Protein AF-A0A7S2H7A0-F1 (afdb_monomer)

Radius of gyration: 14.74 Å; Cα contacts (8 Å, |Δi|>4): 158; chains: 1; bounding box: 37×29×37 Å

Secondary structure (DSSP, 8-state):
--TTS-TT----TTTT--TT---------SPP-S-TTT---EEEEETTS-EEE-SB-TTSSBHHHHS---TTSEEEETTEEEESS--HHHHHHTT--S-TTSPPPP-EEE-

Organism: NCBI:txid3111310

Sequence (111 aa):
ENYCSAQGSTTPALMETTFDTEYTQDFTLEPSNTYISDIVNSVGYAVNGVNIYNPFTGIDTIAAEDETLDTCVGHPADGQYHYHGYAPCLAAALGDTEDASSHSSILGWAY

Solvent-accessible surface area (backbone atoms only — not comparable to full-atom values): 7008 Å² total; per-residue (Å²): 120,62,80,80,76,23,87,88,56,82,76,63,92,65,80,85,48,63,93,85,62,92,80,89,82,90,82,76,90,70,81,80,89,65,55,70,40,76,53,54,36,72,41,27,35,31,75,65,69,42,36,24,31,47,55,47,30,78,80,66,44,48,34,92,78,78,48,55,54,30,85,37,39,22,38,58,39,87,92,43,59,34,21,50,53,81,34,57,52,56,38,52,73,71,64,41,62,96,51,85,91,56,80,79,64,84,60,57,52,73,115

InterPro domains:
  IPR025924 YHYH domain [PF14240] (39-111)

Mean predicted aligned error: 9.74 Å

pLDDT: mean 72.65, std 16.12, range [40.41, 90.44]

Foldseek 3Di:
DPFDFAVPDPDDPQPPQPVPDDDDDDDDPPDDPDDVLVQQDFQWAWPSRATAGEQAHNVGHGCVVPGDAHQQCWDDDPNGIHHNDHGVVQQVVVVQDPPPVDDGDRGTDGD

Structure (mmCIF, N/CA/C/O backbone):
data_AF-A0A7S2H7A0-F1
#
_entry.id   AF-A0A7S2H7A0-F1
#
loop_
_atom_site.group_PDB
_atom_site.id
_atom_site.type_symbol
_atom_site.label_atom_id
_atom_site.label_alt_id
_atom_site.label_comp_id
_atom_site.label_asym_id
_atom_site.label_entity_id
_atom_site.label_seq_id
_atom_site.pdbx_PDB_ins_code
_atom_site.Cartn_x
_atom_site.Cartn_y
_atom_site.Cartn_z
_atom_site.occupancy
_atom_site.B_iso_or_equiv
_atom_site.auth_seq_id
_atom_site.auth_comp_id
_atom_site.auth_asym_id
_atom_site.auth_atom_id
_atom_site.pdbx_PDB_model_num
ATOM 1 N N . GLU A 1 1 ? -6.133 -3.380 15.756 1.00 50.91 1 GLU A N 1
ATOM 2 C CA . GLU A 1 1 ? -4.747 -3.016 15.383 1.00 50.91 1 GLU A CA 1
ATOM 3 C C . GLU A 1 1 ? -3.784 -3.227 16.556 1.00 50.91 1 GLU A C 1
ATOM 5 O O . GLU A 1 1 ? -3.955 -2.661 17.629 1.00 50.91 1 GLU A O 1
ATOM 10 N N . ASN A 1 2 ? -2.839 -4.161 16.421 1.00 42.62 2 ASN A N 1
ATOM 11 C CA . ASN A 1 2 ? -1.837 -4.474 17.446 1.00 42.62 2 ASN A CA 1
ATOM 12 C C . ASN A 1 2 ? -0.485 -3.911 16.977 1.00 42.62 2 ASN A C 1
ATOM 14 O O . ASN A 1 2 ? 0.220 -4.538 16.192 1.00 42.62 2 ASN A O 1
ATOM 18 N N . TYR A 1 3 ? -0.174 -2.702 17.441 1.00 48.50 3 TYR A N 1
ATOM 19 C CA . TYR A 1 3 ? 0.729 -1.710 16.834 1.00 48.50 3 TYR A CA 1
ATOM 20 C C . TYR A 1 3 ? 2.252 -1.988 16.912 1.00 48.50 3 TYR A C 1
ATOM 22 O O . TYR A 1 3 ? 3.054 -1.089 16.675 1.00 48.50 3 TYR A O 1
ATOM 30 N N . CYS A 1 4 ? 2.690 -3.200 17.274 1.00 45.75 4 CYS A N 1
ATOM 31 C CA . CYS A 1 4 ? 4.088 -3.472 17.667 1.00 45.75 4 CYS A CA 1
ATOM 32 C C . CYS A 1 4 ? 4.898 -4.357 16.698 1.00 45.75 4 CYS A C 1
ATOM 34 O O . CYS A 1 4 ? 5.960 -4.854 17.071 1.00 45.75 4 CYS A O 1
ATOM 36 N N . SER A 1 5 ? 4.425 -4.613 15.482 1.00 50.34 5 SER A N 1
ATOM 37 C CA . SER A 1 5 ? 4.948 -5.701 14.639 1.00 50.34 5 SER A CA 1
ATOM 38 C C . SER A 1 5 ? 5.979 -5.304 13.570 1.00 50.34 5 SER A C 1
ATOM 40 O O . SER A 1 5 ? 6.585 -6.206 12.997 1.00 50.34 5 SER A O 1
ATOM 42 N N . ALA A 1 6 ? 6.229 -4.012 13.313 1.00 50.72 6 ALA A N 1
ATOM 43 C CA . ALA A 1 6 ? 7.020 -3.583 12.145 1.00 50.72 6 ALA A CA 1
ATOM 44 C C . ALA A 1 6 ? 8.361 -2.874 12.444 1.00 50.72 6 ALA A C 1
ATOM 46 O O . ALA A 1 6 ? 9.157 -2.663 11.526 1.00 50.72 6 ALA A O 1
ATOM 47 N N . GLN A 1 7 ? 8.674 -2.513 13.700 1.00 40.41 7 GLN A N 1
ATOM 48 C CA . GLN A 1 7 ? 9.912 -1.770 13.989 1.00 40.41 7 GLN A CA 1
ATOM 49 C C . GLN A 1 7 ? 11.156 -2.648 13.763 1.00 40.41 7 GLN A C 1
ATOM 51 O O . GLN A 1 7 ? 11.495 -3.504 14.578 1.00 40.41 7 GLN A O 1
ATOM 56 N N . GLY A 1 8 ? 11.864 -2.406 12.657 1.00 42.84 8 GLY A N 1
ATOM 57 C CA . GLY A 1 8 ? 13.135 -3.062 12.337 1.00 42.84 8 GLY A CA 1
ATOM 58 C C . GLY A 1 8 ? 13.019 -4.426 11.650 1.00 42.84 8 GLY A C 1
ATOM 59 O O . GLY A 1 8 ? 14.045 -5.078 11.452 1.00 42.84 8 GLY A O 1
ATOM 60 N N . SER A 1 9 ? 11.818 -4.865 11.258 1.00 47.50 9 SER A N 1
ATOM 61 C CA . SER A 1 9 ? 11.677 -6.058 10.420 1.00 47.50 9 SER A CA 1
ATOM 62 C C . SER A 1 9 ? 11.926 -5.711 8.955 1.00 47.50 9 SER A C 1
ATOM 64 O O . SER A 1 9 ? 11.297 -4.807 8.414 1.00 47.50 9 SER A O 1
ATOM 66 N N . THR A 1 10 ? 12.814 -6.450 8.291 1.00 46.97 10 THR A N 1
ATOM 67 C CA . THR A 1 10 ? 12.851 -6.478 6.826 1.00 46.97 10 THR A CA 1
ATOM 68 C C . THR A 1 10 ? 11.628 -7.262 6.370 1.00 46.97 10 THR A C 1
ATOM 70 O O . THR A 1 10 ? 11.593 -8.486 6.513 1.00 46.97 10 THR A O 1
ATOM 73 N N . THR A 1 11 ? 10.604 -6.571 5.882 1.00 48.66 11 THR A N 1
ATOM 74 C CA . THR A 1 11 ? 9.461 -7.209 5.230 1.00 48.66 11 THR A CA 1
ATOM 75 C C . THR A 1 11 ? 9.996 -8.062 4.083 1.00 48.66 11 THR A C 1
ATOM 77 O O . THR A 1 11 ? 10.774 -7.564 3.260 1.00 48.66 11 THR A O 1
ATOM 80 N N . PRO A 1 12 ? 9.669 -9.364 4.027 1.00 45.28 12 PRO A N 1
ATOM 81 C CA . PRO A 1 12 ? 10.120 -10.193 2.928 1.00 45.28 12 PRO A CA 1
ATOM 82 C C . PRO A 1 12 ? 9.569 -9.611 1.635 1.00 45.28 12 PRO A C 1
ATOM 84 O O . PRO A 1 12 ? 8.381 -9.289 1.554 1.00 45.28 12 PRO A O 1
ATOM 87 N N . ALA A 1 13 ? 10.421 -9.505 0.616 1.00 44.31 13 ALA A N 1
ATOM 88 C CA . ALA A 1 13 ? 9.922 -9.361 -0.736 1.00 44.31 13 ALA A CA 1
ATOM 89 C C . ALA A 1 13 ? 8.944 -10.523 -0.945 1.00 44.31 13 ALA A C 1
ATOM 91 O O . ALA A 1 13 ? 9.363 -11.679 -0.906 1.00 44.31 13 ALA A O 1
ATOM 92 N N . LEU A 1 14 ? 7.661 -10.209 -1.133 1.00 47.62 14 LEU A N 1
ATOM 93 C CA . LEU A 1 14 ? 6.617 -11.165 -1.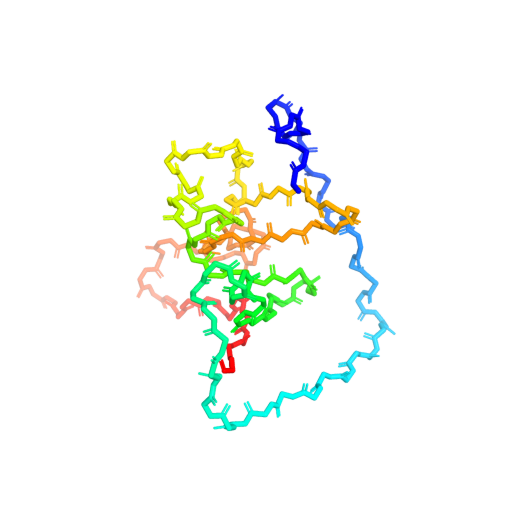506 1.00 47.62 14 LEU A CA 1
ATOM 94 C C . LEU A 1 14 ? 6.002 -12.020 -0.375 1.00 47.62 14 LEU A C 1
ATOM 96 O O . LEU A 1 14 ? 5.622 -13.165 -0.621 1.00 47.62 14 LEU A O 1
ATOM 100 N N . MET A 1 15 ? 5.845 -11.516 0.856 1.00 42.38 15 MET A N 1
ATOM 101 C CA . MET A 1 15 ? 4.893 -12.170 1.771 1.00 42.38 15 MET A CA 1
ATOM 102 C C . MET A 1 15 ? 3.458 -11.995 1.235 1.00 42.38 15 MET A C 1
ATOM 104 O O . MET A 1 15 ? 2.974 -10.872 1.166 1.00 42.38 15 MET A O 1
ATOM 108 N N . GLU A 1 16 ? 2.831 -13.122 0.863 1.00 42.28 16 GLU A N 1
ATOM 109 C CA . GLU A 1 16 ? 1.460 -13.313 0.324 1.00 42.28 16 GLU A CA 1
ATOM 110 C C . GLU A 1 16 ? 1.257 -13.170 -1.202 1.00 42.28 16 GLU A C 1
ATOM 112 O O . GLU A 1 16 ? 0.127 -13.245 -1.677 1.00 42.28 16 GLU A O 1
ATOM 117 N N . THR A 1 17 ? 2.307 -13.049 -2.021 1.00 44.28 17 THR A N 1
ATOM 118 C CA . THR A 1 17 ? 2.119 -12.839 -3.474 1.00 44.28 17 THR A CA 1
ATOM 119 C C . THR A 1 17 ? 2.311 -14.139 -4.258 1.00 44.28 17 THR A C 1
ATOM 121 O O . THR A 1 17 ? 3.393 -14.440 -4.770 1.00 44.28 17 THR A O 1
ATOM 124 N N . THR A 1 18 ? 1.266 -14.948 -4.381 1.00 42.53 18 THR A N 1
ATOM 125 C CA . THR A 1 18 ? 1.237 -15.997 -5.406 1.00 42.53 18 THR A CA 1
ATOM 126 C C . THR A 1 18 ? 0.791 -15.362 -6.720 1.00 42.53 18 THR A C 1
ATOM 128 O O . THR A 1 18 ? -0.403 -15.275 -6.997 1.00 42.53 18 THR A O 1
ATOM 131 N N . PHE A 1 19 ? 1.770 -14.935 -7.531 1.00 47.25 19 PHE A N 1
ATOM 132 C CA . PHE A 1 19 ? 1.624 -14.357 -8.884 1.00 47.25 19 PHE A CA 1
ATOM 133 C C . PHE A 1 19 ? 0.777 -15.197 -9.873 1.00 47.25 19 PHE A C 1
ATOM 135 O O . PHE A 1 19 ? 0.501 -14.735 -10.975 1.00 47.25 19 PHE A O 1
ATOM 142 N N . ASP A 1 20 ? 0.330 -16.389 -9.470 1.00 46.97 20 ASP A N 1
ATOM 143 C CA . ASP A 1 20 ? -0.493 -17.323 -10.246 1.00 46.97 20 ASP A CA 1
ATOM 144 C C . ASP A 1 20 ? -1.930 -17.484 -9.698 1.00 46.97 20 ASP A C 1
ATOM 146 O O . ASP A 1 20 ? -2.637 -18.422 -10.071 1.00 46.97 20 ASP A O 1
ATOM 150 N N . THR A 1 21 ? -2.380 -16.603 -8.797 1.00 51.12 21 THR A N 1
ATOM 151 C CA . THR A 1 21 ? -3.742 -16.653 -8.228 1.00 51.12 21 THR A CA 1
ATOM 152 C C . THR A 1 21 ? -4.563 -15.494 -8.763 1.00 51.12 21 THR A C 1
ATOM 154 O O . THR A 1 21 ? -4.269 -14.334 -8.488 1.00 51.12 21 THR A O 1
ATOM 157 N N . GLU A 1 22 ? -5.603 -15.805 -9.528 1.00 55.56 22 GLU A N 1
ATOM 158 C CA . GLU A 1 22 ? -6.601 -14.817 -9.924 1.00 55.56 22 GLU A CA 1
ATOM 159 C C . GLU A 1 22 ? -7.429 -14.437 -8.687 1.00 55.56 22 GLU A C 1
ATOM 161 O O . GLU A 1 22 ? -7.999 -15.306 -8.024 1.00 55.56 22 GLU A O 1
ATOM 166 N N . TYR A 1 23 ? -7.472 -13.147 -8.353 1.00 51.16 23 TYR A N 1
ATOM 167 C CA . TYR A 1 23 ? -8.298 -12.619 -7.271 1.00 51.16 23 TYR A CA 1
ATOM 168 C C . TYR A 1 23 ? -9.338 -11.675 -7.868 1.00 51.16 23 TYR A C 1
ATOM 170 O O . TYR A 1 23 ? -8.999 -10.707 -8.547 1.00 51.16 23 TYR A O 1
ATOM 178 N N . THR A 1 24 ? -10.614 -11.990 -7.657 1.00 58.31 24 THR A N 1
ATOM 179 C CA . THR A 1 24 ? -11.729 -11.119 -8.038 1.00 58.31 24 THR A CA 1
ATOM 180 C C . THR A 1 24 ? -12.163 -10.337 -6.811 1.00 58.31 24 THR A C 1
ATOM 182 O O . THR A 1 24 ? -12.479 -10.945 -5.791 1.00 58.31 24 THR A O 1
ATOM 185 N N . GLN A 1 25 ? -12.184 -9.009 -6.928 1.00 59.44 25 GLN A N 1
ATOM 186 C CA . GLN A 1 25 ? -12.696 -8.110 -5.900 1.00 59.44 25 GLN A CA 1
ATOM 187 C C . GLN A 1 25 ? -13.920 -7.368 -6.399 1.00 59.44 25 GLN A C 1
ATOM 189 O O . GLN A 1 25 ? -13.879 -6.727 -7.449 1.00 59.44 25 GLN A O 1
ATOM 194 N N . ASP A 1 26 ? -14.981 -7.426 -5.603 1.00 61.00 26 ASP A N 1
ATOM 195 C CA . ASP A 1 26 ? -16.192 -6.652 -5.815 1.00 61.00 26 ASP A CA 1
ATOM 196 C C . ASP A 1 26 ? -16.125 -5.384 -4.963 1.00 61.00 26 ASP A C 1
ATOM 198 O O . ASP A 1 26 ? -16.002 -5.445 -3.739 1.00 61.00 26 ASP A O 1
ATOM 202 N N . PHE A 1 27 ? -16.223 -4.225 -5.608 1.00 61.62 27 PHE A N 1
ATOM 203 C CA . PHE A 1 27 ? -16.386 -2.942 -4.931 1.00 61.62 27 PHE A CA 1
ATOM 204 C C . PHE A 1 27 ? -17.734 -2.325 -5.300 1.00 61.62 27 PHE A C 1
ATOM 206 O O . PHE A 1 27 ? -18.264 -2.534 -6.394 1.00 61.62 27 PHE A O 1
ATOM 213 N N . THR A 1 28 ? -18.302 -1.560 -4.369 1.00 62.47 28 THR A N 1
ATOM 214 C CA . THR A 1 28 ? -19.510 -0.771 -4.614 1.00 62.47 28 THR A CA 1
ATOM 215 C C . THR A 1 28 ? -19.134 0.685 -4.853 1.00 62.47 28 THR A C 1
ATOM 217 O O . THR A 1 28 ? -18.274 1.229 -4.168 1.00 62.47 28 THR A O 1
ATOM 220 N N . LEU A 1 29 ? -19.802 1.321 -5.816 1.00 66.50 29 LEU A N 1
ATOM 221 C CA . LEU A 1 29 ? -19.729 2.771 -6.020 1.00 66.50 29 LEU A CA 1
ATOM 222 C C . LEU A 1 29 ? -20.735 3.526 -5.136 1.00 66.50 29 LEU A C 1
ATOM 224 O O . LEU A 1 29 ? -20.857 4.747 -5.241 1.00 66.50 29 LEU A O 1
ATOM 228 N N . GLU A 1 30 ? -21.505 2.814 -4.306 1.00 72.31 30 GLU A N 1
ATOM 229 C CA . GLU A 1 30 ? -22.393 3.462 -3.351 1.00 72.31 30 GLU A CA 1
ATOM 230 C C . GLU A 1 30 ? -21.570 4.168 -2.266 1.00 72.31 30 GLU A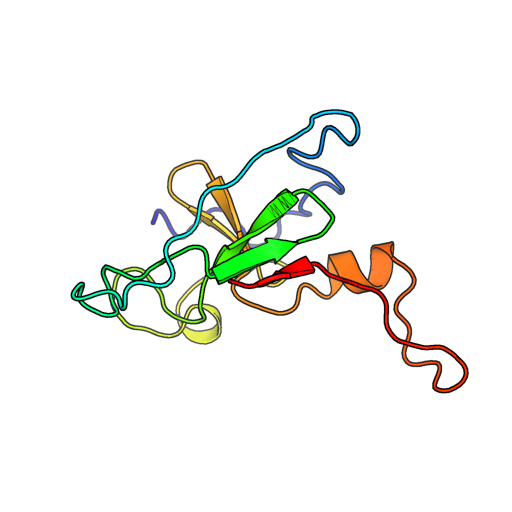 C 1
ATOM 232 O O . GLU A 1 30 ? -20.685 3.552 -1.666 1.00 72.31 30 GLU A O 1
ATOM 237 N N . PRO A 1 31 ? -21.846 5.456 -1.994 1.00 61.28 31 PRO A N 1
ATOM 238 C CA . PRO A 1 31 ? -21.128 6.187 -0.967 1.00 61.28 31 PRO A CA 1
ATOM 239 C C . PRO A 1 31 ? -21.330 5.515 0.390 1.00 61.28 31 PRO A C 1
ATOM 241 O O . PRO A 1 31 ? -22.454 5.226 0.807 1.00 61.28 31 PRO A O 1
ATOM 244 N N . SER A 1 32 ? -20.216 5.286 1.080 1.00 64.75 32 SER A N 1
ATOM 245 C CA . SER A 1 32 ? -20.222 4.781 2.445 1.00 64.75 32 SER A CA 1
ATOM 246 C C . SER A 1 32 ? -20.947 5.764 3.369 1.00 64.75 32 SER A C 1
ATOM 248 O O . SER A 1 32 ? -20.637 6.955 3.384 1.00 64.75 32 SER A O 1
ATOM 250 N N . ASN A 1 33 ? -21.890 5.253 4.162 1.00 66.38 33 ASN A N 1
ATOM 251 C CA . ASN A 1 33 ? -22.516 5.990 5.265 1.00 66.38 33 ASN A CA 1
ATOM 252 C C . ASN A 1 33 ? -21.866 5.656 6.621 1.00 66.38 33 ASN A C 1
ATOM 254 O O . ASN A 1 33 ? -22.404 6.022 7.667 1.00 66.38 33 ASN A O 1
ATOM 258 N N . THR A 1 34 ? -20.755 4.918 6.613 1.00 62.28 34 THR A N 1
ATOM 259 C CA . THR A 1 34 ? -19.993 4.553 7.811 1.00 62.28 34 THR A CA 1
ATOM 260 C C . THR A 1 34 ? -19.105 5.723 8.256 1.00 62.28 34 THR A C 1
ATOM 262 O O . THR A 1 34 ? -18.754 6.584 7.447 1.00 62.28 34 THR A O 1
ATOM 265 N N . TYR A 1 35 ? -18.758 5.793 9.545 1.00 59.97 35 TYR A N 1
ATOM 266 C CA . TYR A 1 35 ? -17.842 6.824 10.049 1.00 59.97 35 TYR A CA 1
ATOM 267 C C . TYR A 1 35 ? -16.443 6.639 9.448 1.00 59.97 35 TYR A C 1
ATOM 269 O O . TYR A 1 35 ? -16.072 5.517 9.130 1.00 59.97 35 TYR A O 1
ATOM 277 N N . ILE A 1 36 ? -15.660 7.715 9.292 1.00 58.28 36 ILE A N 1
ATOM 278 C CA . ILE A 1 36 ? -14.294 7.642 8.728 1.00 58.28 36 ILE A CA 1
ATOM 279 C C . ILE A 1 36 ? -13.421 6.612 9.467 1.00 58.28 36 ILE A C 1
ATOM 281 O O . ILE A 1 36 ? -12.698 5.879 8.802 1.00 58.28 36 ILE A O 1
ATOM 285 N N . SER A 1 37 ? -13.590 6.468 10.783 1.00 51.19 37 SER A N 1
ATOM 286 C CA . SER A 1 37 ? -12.913 5.467 11.626 1.00 51.19 37 SER A CA 1
ATOM 287 C C . SER A 1 37 ? -13.310 4.030 11.316 1.00 51.19 37 SER A C 1
ATOM 289 O O . SER A 1 37 ? -12.520 3.113 11.505 1.00 51.19 37 SER A O 1
ATOM 291 N N . ASP A 1 38 ? -14.538 3.827 10.840 1.00 52.97 38 ASP A N 1
ATOM 292 C CA . ASP A 1 38 ? -15.033 2.534 10.366 1.00 52.97 38 ASP A CA 1
ATOM 293 C C . ASP A 1 38 ? -14.701 2.324 8.877 1.00 52.97 38 ASP A C 1
ATOM 295 O O . ASP A 1 38 ? -14.729 1.202 8.375 1.00 52.97 38 ASP A O 1
ATOM 299 N N . ILE A 1 39 ? -14.373 3.406 8.160 1.00 56.47 39 ILE A N 1
ATOM 300 C CA . ILE A 1 39 ? -13.743 3.398 6.840 1.00 56.47 39 ILE A CA 1
ATOM 301 C C . ILE A 1 39 ? -12.224 3.329 7.062 1.00 56.47 39 ILE A C 1
ATOM 303 O O . ILE A 1 39 ? -11.482 4.083 6.459 1.00 56.47 39 ILE A O 1
ATOM 307 N N . VAL A 1 40 ? -11.711 2.377 7.842 1.00 59.00 40 VAL A N 1
ATOM 308 C CA . VAL A 1 40 ? -10.297 1.920 7.769 1.00 59.00 40 VAL A CA 1
ATOM 309 C C . VAL A 1 40 ? -10.052 1.097 6.496 1.00 59.00 40 VAL A C 1
ATOM 311 O O . VAL A 1 40 ? -9.335 0.103 6.460 1.00 59.00 40 VAL A O 1
ATOM 314 N N . ASN A 1 41 ? -10.760 1.454 5.429 1.00 69.94 41 ASN A N 1
ATOM 315 C CA . ASN A 1 41 ? -10.964 0.578 4.303 1.00 69.94 41 ASN A CA 1
ATOM 316 C C . ASN A 1 41 ? -9.743 0.547 3.395 1.00 69.94 41 ASN A C 1
ATOM 318 O O . ASN A 1 41 ? -9.109 1.559 3.093 1.00 69.94 41 ASN A O 1
ATOM 322 N N . SER A 1 42 ? -9.562 -0.649 2.855 1.00 80.12 42 SER A N 1
ATOM 323 C CA . SER A 1 42 ? -9.107 -0.901 1.500 1.00 80.12 42 SER A CA 1
ATOM 324 C C . SER A 1 42 ? -9.650 0.168 0.539 1.00 80.12 42 SER A C 1
ATOM 326 O O . SER A 1 42 ? -10.863 0.280 0.342 1.00 80.12 42 SER A O 1
ATOM 328 N N . VAL A 1 43 ? -8.754 0.970 -0.024 1.00 85.31 43 VAL A N 1
ATOM 329 C CA . VAL A 1 43 ? -8.993 1.933 -1.111 1.00 85.31 43 VAL A CA 1
ATOM 330 C C . VAL A 1 43 ? -8.398 1.449 -2.430 1.00 85.31 43 VAL A C 1
ATOM 332 O O . VAL A 1 43 ? -8.532 2.113 -3.455 1.00 85.31 43 VAL A O 1
ATOM 335 N N . GLY A 1 44 ? -7.713 0.306 -2.421 1.00 84.12 44 GLY A N 1
ATOM 336 C CA . GLY A 1 44 ? -7.118 -0.255 -3.616 1.00 84.12 44 GLY A CA 1
ATOM 337 C C . GLY A 1 44 ? -6.245 -1.466 -3.345 1.00 84.12 44 GLY A C 1
ATOM 338 O O . GLY A 1 44 ? -6.035 -1.876 -2.210 1.00 84.12 44 GLY A O 1
ATOM 339 N N . TYR A 1 45 ? -5.699 -2.012 -4.422 1.00 84.62 45 TYR A N 1
ATOM 340 C CA . TYR A 1 45 ? -4.735 -3.101 -4.378 1.00 84.62 45 TYR A CA 1
ATOM 341 C C . TYR A 1 45 ? -3.483 -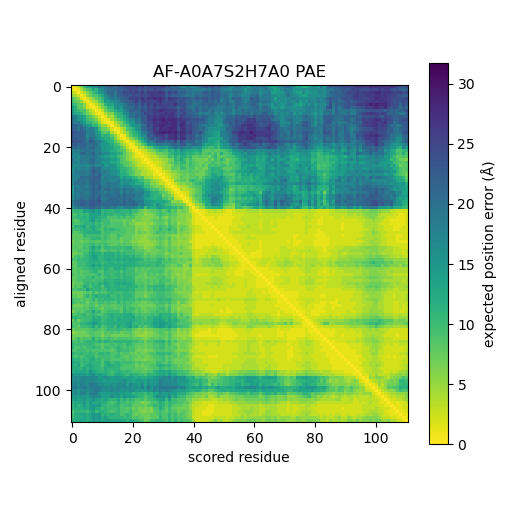2.707 -5.133 1.00 84.62 45 TYR A C 1
ATOM 343 O O . TYR A 1 45 ? -3.553 -2.200 -6.255 1.00 84.62 45 TYR A O 1
ATOM 351 N N . ALA A 1 46 ? -2.334 -2.971 -4.525 1.00 88.31 46 ALA A N 1
ATOM 352 C CA . ALA A 1 46 ? -1.060 -2.875 -5.202 1.00 88.31 46 ALA A CA 1
ATOM 353 C C . ALA A 1 46 ? -0.891 -4.030 -6.207 1.00 88.31 46 ALA A C 1
ATOM 355 O O . ALA A 1 46 ? -1.517 -5.082 -6.081 1.00 88.31 46 ALA A O 1
ATOM 356 N N . VAL A 1 47 ? -0.010 -3.870 -7.199 1.00 84.94 47 VAL A N 1
ATOM 357 C CA . VAL A 1 47 ? 0.260 -4.906 -8.222 1.00 84.94 47 VAL A CA 1
ATOM 358 C C . VAL A 1 47 ? 0.800 -6.215 -7.644 1.00 84.94 47 VAL A C 1
ATOM 360 O O . VAL A 1 47 ? 0.772 -7.245 -8.308 1.00 84.94 47 VAL A O 1
ATOM 363 N N . ASN A 1 48 ? 1.293 -6.182 -6.408 1.00 79.81 48 ASN A N 1
ATOM 364 C CA . ASN A 1 48 ? 1.738 -7.353 -5.668 1.00 79.81 48 ASN A CA 1
ATOM 365 C C . ASN A 1 48 ? 0.613 -7.989 -4.823 1.00 79.81 48 ASN A C 1
ATOM 367 O O . ASN A 1 48 ? 0.877 -8.925 -4.086 1.00 79.81 48 ASN A O 1
ATOM 371 N N . GLY A 1 49 ? -0.628 -7.503 -4.904 1.00 79.19 49 GLY A N 1
ATOM 372 C CA . GLY A 1 49 ? -1.780 -8.037 -4.169 1.00 79.19 49 GLY A CA 1
ATOM 373 C C . GLY A 1 49 ? -1.936 -7.513 -2.739 1.00 79.19 49 GLY A C 1
ATOM 374 O O . GLY A 1 49 ? -2.941 -7.813 -2.098 1.00 79.19 49 GLY A O 1
ATOM 375 N N . VAL A 1 50 ? -0.997 -6.702 -2.239 1.00 84.56 50 VAL A N 1
ATOM 376 C CA . VAL A 1 50 ? -1.126 -6.064 -0.923 1.00 84.56 50 VAL A CA 1
ATOM 377 C C . VAL A 1 50 ? -2.212 -4.993 -0.975 1.00 84.56 50 VAL A C 1
ATOM 379 O O . VAL A 1 50 ? -2.298 -4.212 -1.926 1.00 84.56 50 VAL A O 1
ATOM 382 N N . ASN A 1 51 ? -3.042 -4.960 0.062 1.00 85.50 51 ASN A N 1
ATOM 383 C CA . ASN A 1 51 ? -4.110 -3.984 0.183 1.00 85.50 51 ASN A CA 1
ATOM 384 C C . ASN A 1 51 ? -3.548 -2.579 0.463 1.00 85.50 51 ASN A C 1
ATOM 386 O O . ASN A 1 51 ? -2.601 -2.426 1.236 1.00 85.50 51 ASN A O 1
ATOM 390 N N . ILE A 1 52 ? -4.129 -1.560 -0.158 1.00 88.38 52 ILE A N 1
ATOM 391 C CA . ILE A 1 52 ? -3.836 -0.153 0.101 1.00 88.38 52 ILE A CA 1
ATOM 392 C C . ILE A 1 52 ? -4.977 0.382 0.952 1.00 88.38 52 ILE A C 1
ATOM 394 O O . ILE A 1 52 ? -6.109 0.462 0.486 1.00 88.38 52 ILE A O 1
ATOM 398 N N . TYR A 1 53 ? -4.683 0.745 2.191 1.00 88.44 53 TYR A N 1
ATOM 399 C CA . TYR A 1 53 ? -5.599 1.411 3.102 1.00 88.44 53 TYR A CA 1
ATOM 400 C C . TYR A 1 53 ? -5.489 2.925 2.942 1.00 88.44 53 TYR A C 1
ATOM 402 O O . TYR A 1 53 ? -4.528 3.463 2.380 1.00 88.44 53 TYR A O 1
ATOM 410 N N . ASN A 1 54 ? -6.516 3.629 3.405 1.00 86.12 54 ASN A N 1
ATOM 411 C CA . ASN A 1 54 ? -6.476 5.082 3.449 1.00 86.12 54 ASN A CA 1
ATOM 412 C C . ASN A 1 54 ? -5.467 5.592 4.507 1.00 86.12 54 ASN A C 1
ATOM 414 O O . ASN A 1 54 ? -4.897 4.804 5.255 1.00 86.12 54 ASN A O 1
ATOM 418 N N . PRO A 1 55 ? -5.222 6.909 4.599 1.00 86.19 55 PRO A N 1
ATOM 419 C CA . PRO A 1 55 ? -4.227 7.446 5.531 1.00 86.19 55 PRO A CA 1
ATOM 420 C C . PRO A 1 55 ? -4.589 7.358 7.023 1.00 86.19 55 PRO A C 1
ATOM 422 O O . PRO A 1 55 ? -3.761 7.746 7.849 1.00 86.19 55 PRO A O 1
ATOM 425 N N . PHE A 1 56 ? -5.811 6.945 7.373 1.00 85.00 56 PHE A N 1
ATOM 426 C CA . PHE A 1 56 ? -6.320 6.993 8.739 1.00 85.00 56 PHE A CA 1
ATOM 427 C C . PHE A 1 56 ? -6.152 5.655 9.465 1.00 85.00 56 PHE A C 1
ATOM 429 O O . PHE A 1 56 ? -6.243 4.590 8.861 1.00 85.00 56 PHE A O 1
ATOM 436 N N . THR A 1 57 ? -5.930 5.731 10.774 1.00 81.56 57 THR A N 1
ATOM 437 C CA . THR A 1 57 ? -5.913 4.581 11.693 1.00 81.56 57 THR A CA 1
ATOM 438 C C . THR A 1 57 ? -7.329 4.191 12.121 1.00 81.56 57 THR A C 1
ATOM 440 O O . THR A 1 57 ? -8.278 4.966 11.951 1.00 81.56 57 THR A O 1
ATOM 443 N N . GLY A 1 58 ? -7.476 3.053 12.811 1.00 76.88 58 GLY A N 1
ATOM 444 C CA . GLY A 1 58 ? -8.742 2.634 13.430 1.00 76.88 58 GLY A CA 1
ATOM 445 C C . GLY A 1 58 ? -9.280 3.545 14.540 1.00 76.88 58 GLY A C 1
ATOM 446 O O . GLY A 1 58 ? -10.343 3.267 15.097 1.00 76.88 58 GLY A O 1
ATOM 447 N N . ILE A 1 59 ? -8.567 4.620 14.889 1.00 78.69 59 ILE A N 1
ATOM 448 C CA . ILE A 1 59 ? -8.972 5.605 15.900 1.00 78.69 59 ILE A CA 1
ATOM 449 C C . ILE A 1 59 ? -8.997 7.047 15.362 1.00 78.69 59 ILE A C 1
ATOM 451 O O . ILE A 1 59 ? -8.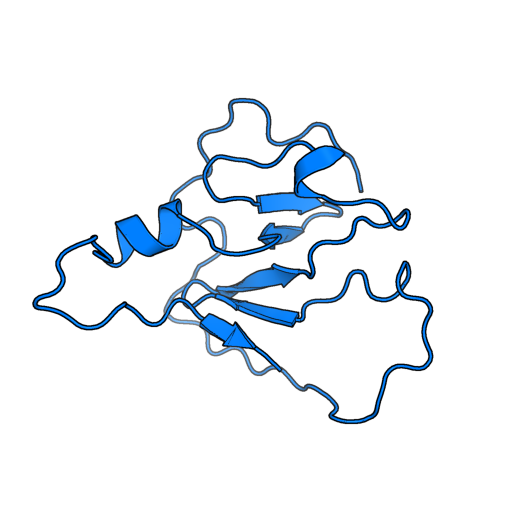888 7.987 16.149 1.00 78.69 59 ILE A O 1
ATOM 455 N N . ASP A 1 60 ? -9.167 7.230 14.047 1.00 79.19 60 ASP A N 1
ATOM 456 C CA . ASP A 1 60 ? -9.262 8.539 13.370 1.00 79.19 60 ASP A CA 1
ATOM 457 C C . ASP A 1 60 ? -7.993 9.412 13.466 1.00 79.19 60 ASP A C 1
ATOM 459 O O . ASP A 1 60 ? -8.063 10.645 13.437 1.00 79.19 60 ASP A O 1
ATOM 463 N N . THR A 1 61 ? -6.813 8.798 13.568 1.00 84.81 61 THR A N 1
ATOM 464 C CA . THR A 1 61 ? -5.523 9.509 13.519 1.00 84.81 61 THR A CA 1
ATOM 465 C C . THR A 1 61 ? -4.773 9.213 12.219 1.00 84.81 61 THR A C 1
ATOM 467 O O . THR A 1 61 ? -5.279 8.463 11.390 1.00 84.81 61 THR A O 1
ATOM 470 N N . ILE A 1 62 ? -3.602 9.816 11.979 1.00 87.31 62 ILE A N 1
ATOM 471 C CA . ILE A 1 62 ? -2.852 9.603 10.730 1.00 87.31 62 ILE A CA 1
ATOM 472 C C . ILE A 1 62 ? -1.862 8.457 10.928 1.00 87.31 62 ILE A C 1
ATOM 474 O O . ILE A 1 62 ? -0.954 8.562 11.748 1.00 87.31 62 ILE A O 1
ATOM 478 N N . ALA A 1 63 ? -1.981 7.385 10.143 1.00 86.88 63 ALA A N 1
ATOM 479 C CA . ALA A 1 63 ? -1.161 6.180 10.306 1.00 86.88 63 ALA A CA 1
ATOM 480 C C . ALA A 1 63 ? 0.346 6.469 10.217 1.00 86.88 63 ALA A C 1
ATOM 482 O O . ALA A 1 63 ? 1.133 6.014 11.042 1.00 86.88 63 ALA A O 1
ATOM 483 N N . ALA A 1 64 ? 0.757 7.317 9.271 1.00 85.69 64 ALA A N 1
ATOM 484 C CA . ALA A 1 64 ? 2.159 7.711 9.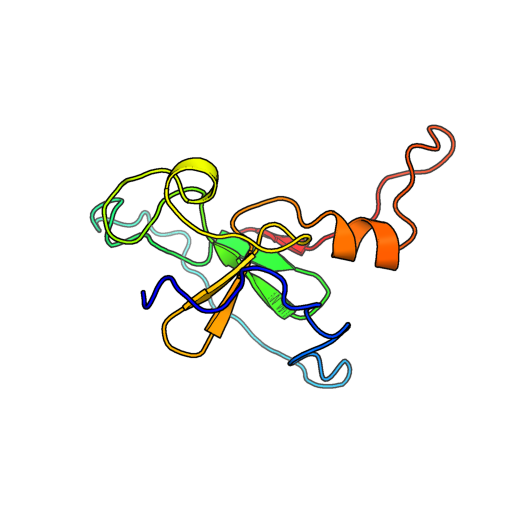122 1.00 85.69 64 ALA A CA 1
ATOM 485 C C . ALA A 1 64 ? 2.721 8.532 10.301 1.00 85.69 64 ALA A C 1
ATOM 487 O O . ALA A 1 64 ? 3.940 8.662 10.416 1.00 85.69 64 ALA A O 1
ATOM 488 N N . GLU A 1 65 ? 1.859 9.107 11.143 1.00 88.56 65 GLU A N 1
ATOM 489 C CA . GLU A 1 65 ? 2.249 9.921 12.300 1.00 88.56 65 GLU A CA 1
ATOM 490 C C . GLU A 1 65 ? 2.127 9.141 13.616 1.00 88.56 65 GLU A C 1
ATOM 492 O O . GLU A 1 65 ? 2.977 9.289 14.497 1.00 88.56 65 GLU A O 1
ATOM 497 N N . ASP A 1 66 ? 1.099 8.299 13.735 1.00 87.94 66 ASP A N 1
ATOM 498 C CA . ASP A 1 66 ? 0.688 7.671 14.993 1.00 87.94 66 ASP A CA 1
ATOM 499 C C . ASP A 1 66 ? 0.938 6.154 15.054 1.00 87.94 66 ASP A C 1
ATOM 501 O O . ASP A 1 66 ? 0.847 5.565 16.134 1.00 87.94 66 ASP A O 1
ATOM 505 N N . GLU A 1 67 ? 1.303 5.513 13.939 1.00 85.25 67 GLU A N 1
ATOM 506 C CA . GLU A 1 67 ? 1.622 4.084 13.877 1.00 85.25 67 GLU A CA 1
ATOM 507 C C . GLU A 1 67 ? 3.068 3.808 13.455 1.00 85.25 67 GLU A C 1
ATOM 509 O O . GLU A 1 67 ? 3.804 4.657 12.951 1.00 85.25 67 GLU A O 1
ATOM 514 N N . THR A 1 68 ? 3.509 2.569 13.684 1.00 86.06 68 THR A N 1
ATOM 515 C CA . THR A 1 68 ? 4.814 2.105 13.209 1.00 86.06 68 THR A CA 1
ATOM 516 C C . THR A 1 68 ? 4.659 1.460 11.840 1.00 86.06 68 THR A C 1
ATOM 518 O O . THR A 1 68 ? 4.283 0.293 11.743 1.00 86.06 68 THR A O 1
ATOM 521 N N . LEU A 1 69 ? 5.014 2.212 10.801 1.00 85.44 69 LEU A N 1
ATOM 522 C CA . LEU A 1 69 ? 5.108 1.719 9.430 1.00 85.44 69 LEU A CA 1
ATOM 523 C C . LEU A 1 69 ? 6.515 1.185 9.131 1.00 85.44 69 LEU A C 1
ATOM 525 O O . LEU A 1 69 ? 7.515 1.644 9.692 1.00 85.44 69 LEU A O 1
ATOM 529 N N . ASP A 1 70 ? 6.602 0.221 8.226 1.00 86.25 70 ASP A N 1
ATOM 530 C CA . ASP A 1 70 ? 7.861 -0.292 7.707 1.00 86.25 70 ASP A CA 1
ATOM 531 C C . ASP A 1 70 ? 8.418 0.582 6.562 1.00 86.25 70 ASP A C 1
ATOM 533 O O . ASP A 1 70 ? 7.883 1.634 6.203 1.00 86.25 70 ASP A O 1
ATOM 537 N N . THR A 1 71 ? 9.512 0.140 5.937 1.00 85.06 71 THR A N 1
ATOM 538 C CA . THR A 1 71 ? 10.135 0.850 4.803 1.00 85.06 71 THR A CA 1
ATOM 539 C C . THR A 1 71 ? 9.254 0.933 3.553 1.00 85.06 71 THR A C 1
ATOM 541 O O . THR A 1 71 ? 9.549 1.699 2.636 1.00 85.06 71 THR A O 1
ATOM 544 N N . CYS A 1 72 ? 8.201 0.125 3.490 1.00 87.12 72 CYS A N 1
ATOM 545 C CA . CYS A 1 72 ? 7.201 0.125 2.438 1.00 87.12 72 CYS A CA 1
ATOM 546 C C . CYS A 1 72 ? 5.991 1.006 2.776 1.00 87.12 72 CYS A C 1
ATOM 548 O O . CYS A 1 72 ? 5.044 1.004 1.996 1.00 87.12 72 CYS A O 1
ATOM 550 N N . VAL A 1 73 ? 6.004 1.746 3.893 1.00 89.56 73 VAL A N 1
ATOM 551 C CA . VAL A 1 73 ? 4.852 2.540 4.359 1.00 89.56 73 VAL A CA 1
ATOM 552 C C . VAL A 1 73 ? 3.643 1.628 4.635 1.00 89.56 73 VAL A C 1
ATOM 554 O O . VAL A 1 73 ? 2.497 1.970 4.352 1.00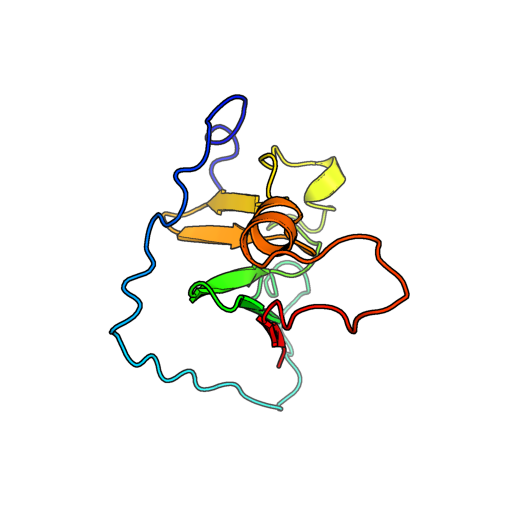 89.56 73 VAL A O 1
ATOM 557 N N . GLY A 1 74 ? 3.898 0.426 5.162 1.00 87.56 74 GLY A N 1
ATOM 558 C CA . GLY A 1 74 ? 2.860 -0.522 5.557 1.00 87.56 74 GLY A CA 1
ATOM 559 C C . GLY A 1 74 ? 3.156 -1.228 6.872 1.00 87.56 74 GLY A C 1
ATOM 560 O O . GLY A 1 74 ? 4.211 -1.044 7.478 1.00 87.56 74 GLY A O 1
ATOM 561 N N . HIS A 1 75 ? 2.202 -2.024 7.340 1.00 85.06 75 HIS A N 1
ATOM 562 C CA . HIS A 1 75 ? 2.344 -2.840 8.545 1.00 85.06 75 HIS A CA 1
ATOM 563 C C . HIS A 1 75 ? 1.310 -3.970 8.564 1.00 85.06 75 HIS A C 1
ATOM 565 O O . HIS A 1 75 ? 0.308 -3.926 7.847 1.00 85.06 75 HIS A O 1
ATOM 571 N N . PRO A 1 76 ? 1.538 -5.014 9.381 1.00 82.62 76 PRO A N 1
ATOM 572 C CA . PRO A 1 76 ? 0.508 -5.989 9.665 1.00 82.62 76 PRO A CA 1
ATOM 573 C C . PRO A 1 76 ? -0.406 -5.499 10.793 1.00 82.62 76 PRO A C 1
ATOM 575 O O . PRO A 1 76 ? 0.063 -5.222 11.900 1.00 82.62 76 PRO A O 1
ATOM 578 N N . ALA A 1 77 ? -1.714 -5.500 10.545 1.00 76.56 77 ALA A N 1
ATOM 579 C CA . ALA A 1 77 ? -2.747 -5.364 11.567 1.00 76.56 77 ALA A CA 1
ATOM 580 C C . ALA A 1 77 ? -3.812 -6.451 11.383 1.00 76.56 77 ALA A C 1
ATOM 582 O O . ALA A 1 77 ? -4.131 -6.845 10.266 1.00 76.56 77 ALA A O 1
ATOM 583 N N . ASP A 1 78 ? -4.312 -6.993 12.496 1.00 71.94 78 ASP A N 1
ATOM 584 C CA . ASP A 1 78 ? -5.393 -7.991 12.521 1.00 71.94 78 ASP A CA 1
ATOM 585 C C . ASP A 1 78 ? -5.180 -9.195 11.570 1.00 71.94 78 ASP A C 1
ATOM 587 O O . ASP A 1 78 ? -6.115 -9.801 11.055 1.00 71.94 78 ASP A O 1
ATOM 591 N N . GLY A 1 79 ? -3.911 -9.580 11.383 1.00 71.06 79 GLY A N 1
ATOM 592 C CA . GLY A 1 79 ? -3.496 -10.720 10.560 1.00 71.06 79 GLY A CA 1
ATOM 593 C C . GLY A 1 79 ? -3.301 -10.414 9.073 1.00 71.06 79 GLY A C 1
ATOM 594 O O . GLY A 1 79 ? -2.934 -11.323 8.335 1.00 71.06 79 GLY A O 1
ATOM 595 N N . GLN A 1 80 ? -3.493 -9.167 8.636 1.00 75.44 80 GLN A N 1
ATOM 596 C CA . GLN A 1 80 ? -3.306 -8.742 7.250 1.00 75.44 80 GLN A CA 1
ATOM 597 C C . GLN A 1 80 ? -2.265 -7.630 7.150 1.00 75.44 80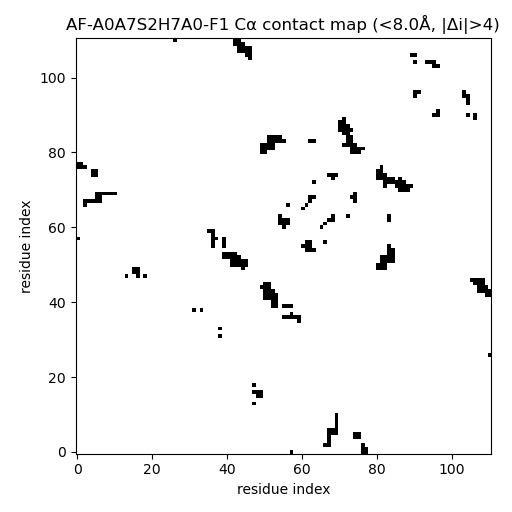 GLN A C 1
ATOM 599 O O . GLN A 1 80 ? -2.255 -6.695 7.946 1.00 75.44 80 GLN A O 1
ATOM 604 N N . TYR A 1 81 ? -1.388 -7.735 6.157 1.00 83.62 81 TYR A N 1
ATOM 605 C CA . TYR A 1 81 ? -0.425 -6.693 5.831 1.00 83.62 81 TYR A CA 1
ATOM 606 C C . 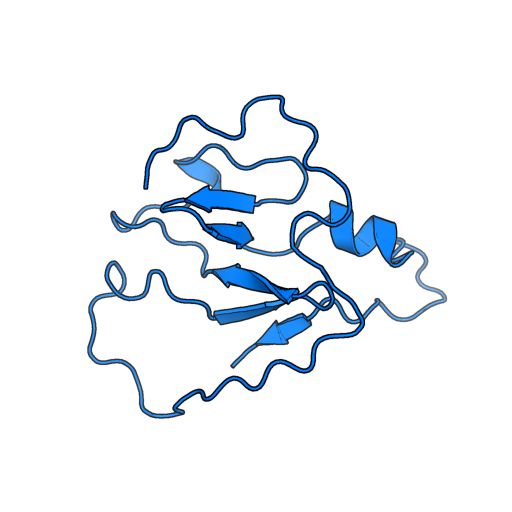TYR A 1 81 ? -1.021 -5.732 4.795 1.00 83.62 81 TYR A C 1
ATOM 608 O O . TYR A 1 81 ? -1.589 -6.184 3.798 1.00 83.62 81 TYR A O 1
ATOM 616 N N . HIS A 1 82 ? -0.894 -4.426 5.022 1.00 87.12 82 HIS A N 1
ATOM 617 C CA . HIS A 1 82 ? -1.412 -3.386 4.129 1.00 87.12 82 HIS A CA 1
ATOM 618 C C . HIS A 1 82 ? -0.504 -2.150 4.102 1.00 87.12 82 HIS A C 1
ATOM 620 O O . HIS A 1 82 ? 0.308 -1.936 5.003 1.00 87.12 82 HIS A O 1
ATOM 626 N N . TYR A 1 83 ? -0.629 -1.349 3.043 1.00 90.44 83 TYR A N 1
ATOM 627 C CA . TYR A 1 83 ? 0.043 -0.056 2.882 1.00 90.44 83 TYR A CA 1
ATOM 628 C C . TYR A 1 83 ? -0.889 1.091 3.276 1.00 90.44 83 TYR A C 1
ATOM 630 O O . TYR A 1 83 ? -2.061 1.044 2.932 1.00 90.44 83 TYR A O 1
ATOM 638 N N . HIS A 1 84 ? -0.362 2.164 3.866 1.00 90.19 84 HIS A N 1
ATOM 639 C CA . HIS A 1 84 ? -1.096 3.424 4.096 1.00 90.19 84 HIS A CA 1
ATOM 640 C C . HIS A 1 84 ? -0.773 4.503 3.047 1.00 90.19 84 HIS A C 1
ATOM 642 O O . HIS A 1 84 ? -0.937 5.703 3.278 1.00 90.19 84 HIS A O 1
ATOM 648 N N . GLY A 1 85 ? -0.277 4.095 1.874 1.00 87.62 85 GLY A N 1
ATOM 649 C CA . GLY A 1 85 ? 0.018 5.007 0.776 1.00 87.62 85 GLY A CA 1
ATOM 650 C C . GLY A 1 85 ? 0.971 4.434 -0.267 1.00 87.62 85 GLY A C 1
ATOM 651 O O . GLY A 1 85 ? 1.010 3.231 -0.520 1.00 87.62 85 GLY A O 1
ATOM 652 N N . TYR A 1 86 ? 1.736 5.331 -0.892 1.00 88.56 86 TYR A N 1
ATOM 653 C CA . TYR A 1 86 ? 2.784 4.970 -1.843 1.00 88.56 86 TYR A CA 1
ATOM 654 C C . TYR A 1 86 ? 3.831 4.082 -1.164 1.00 88.56 86 TYR A C 1
ATOM 656 O O . TYR A 1 86 ? 4.431 4.508 -0.181 1.00 88.56 86 TYR A O 1
ATOM 664 N N . ALA A 1 87 ? 4.063 2.885 -1.712 1.00 89.50 87 ALA A N 1
ATOM 665 C CA . ALA A 1 87 ? 5.029 1.915 -1.204 1.00 89.50 87 ALA A CA 1
ATOM 666 C C . ALA A 1 87 ? 6.380 2.044 -1.939 1.00 89.50 87 ALA A C 1
ATOM 668 O O . ALA A 1 87 ? 6.540 1.477 -3.028 1.00 89.50 87 ALA A O 1
ATOM 669 N N . PRO A 1 88 ? 7.396 2.726 -1.366 1.00 87.75 88 PRO A N 1
ATOM 670 C CA . PRO A 1 88 ? 8.654 2.994 -2.066 1.00 87.75 88 PRO A CA 1
ATOM 671 C C . PRO A 1 88 ? 9.424 1.712 -2.384 1.00 87.75 88 PRO A C 1
ATOM 673 O O . PRO A 1 88 ? 10.111 1.622 -3.398 1.00 87.75 88 PRO A O 1
ATOM 676 N N . CYS A 1 89 ? 9.283 0.695 -1.533 1.00 85.19 89 CYS A N 1
ATOM 677 C CA . CYS A 1 89 ? 9.913 -0.601 -1.746 1.00 85.19 89 CYS A CA 1
ATOM 678 C C . CYS A 1 89 ? 9.355 -1.327 -2.982 1.00 85.19 89 CYS A C 1
ATOM 680 O O . CYS A 1 89 ? 10.112 -1.985 -3.694 1.00 85.19 89 CYS A O 1
ATOM 682 N N . LEU A 1 90 ? 8.052 -1.184 -3.262 1.00 86.50 90 LEU A N 1
ATOM 683 C CA . LEU A 1 90 ? 7.410 -1.784 -4.427 1.00 86.50 90 LEU A CA 1
ATOM 684 C C . LEU A 1 90 ? 7.811 -1.028 -5.690 1.00 86.50 90 LEU A C 1
ATOM 686 O O . LEU A 1 90 ? 8.195 -1.652 -6.672 1.00 86.50 90 LEU A O 1
ATOM 690 N N . ALA A 1 91 ? 7.794 0.303 -5.638 1.00 87.12 91 ALA A N 1
ATOM 691 C CA . ALA A 1 91 ? 8.259 1.144 -6.732 1.00 87.12 91 ALA A CA 1
ATOM 692 C C . ALA A 1 91 ? 9.702 0.800 -7.133 1.00 87.12 91 ALA A C 1
ATOM 694 O O . ALA A 1 91 ? 9.967 0.493 -8.295 1.00 87.12 91 ALA A O 1
ATOM 695 N N . ALA A 1 92 ? 10.604 0.690 -6.153 1.00 85.19 92 ALA A N 1
ATOM 696 C CA . ALA A 1 92 ? 11.974 0.251 -6.392 1.00 85.19 92 ALA A CA 1
ATOM 697 C C . ALA A 1 92 ? 12.048 -1.165 -7.000 1.00 85.19 92 ALA A C 1
ATOM 699 O O . ALA A 1 92 ? 12.840 -1.399 -7.912 1.00 85.19 92 ALA A O 1
ATOM 700 N N . ALA A 1 93 ? 11.215 -2.105 -6.537 1.00 83.12 93 ALA A N 1
ATOM 701 C CA . ALA A 1 93 ? 11.167 -3.469 -7.069 1.00 83.12 93 ALA A CA 1
ATOM 702 C C . ALA A 1 93 ? 10.656 -3.539 -8.521 1.00 83.12 93 ALA A C 1
ATOM 704 O O . ALA A 1 93 ? 11.067 -4.425 -9.269 1.00 83.12 93 ALA A O 1
ATOM 705 N N . LEU A 1 94 ? 9.799 -2.600 -8.930 1.00 84.19 94 LEU A N 1
ATOM 706 C CA . LEU A 1 94 ? 9.321 -2.464 -10.310 1.00 84.19 94 LEU A CA 1
ATOM 707 C C . LEU A 1 94 ? 10.291 -1.687 -11.211 1.00 84.19 94 LEU A C 1
ATOM 709 O O . LEU A 1 94 ? 10.047 -1.566 -12.409 1.00 84.19 94 LEU A O 1
ATOM 713 N N . GLY A 1 95 ? 11.397 -1.179 -10.661 1.00 84.06 95 GLY A N 1
ATOM 714 C CA . GLY A 1 95 ? 12.320 -0.320 -11.395 1.00 84.06 95 GLY A CA 1
ATOM 715 C C . GLY A 1 95 ? 11.748 1.070 -11.665 1.00 84.06 95 GLY A C 1
ATOM 716 O O . GLY A 1 95 ? 12.187 1.728 -12.606 1.00 84.06 95 GLY A O 1
ATOM 717 N N . ASP A 1 96 ? 10.784 1.517 -10.855 1.00 83.88 96 ASP A N 1
ATOM 718 C CA . ASP A 1 96 ? 10.350 2.907 -10.858 1.00 83.88 96 ASP A CA 1
ATOM 719 C C . ASP A 1 96 ? 11.490 3.755 -10.287 1.00 83.88 96 ASP A C 1
ATOM 721 O O . ASP A 1 96 ? 11.893 3.618 -9.127 1.00 83.88 96 ASP A O 1
ATOM 725 N N . THR A 1 97 ? 12.089 4.554 -11.158 1.00 78.19 97 THR A N 1
ATOM 726 C CA . THR A 1 97 ? 13.248 5.386 -10.850 1.00 78.19 97 THR A CA 1
ATOM 727 C C . THR A 1 97 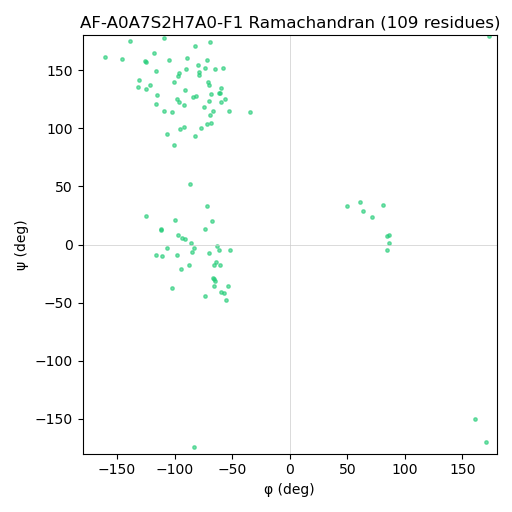? 12.922 6.821 -11.219 1.00 78.19 97 THR A C 1
ATOM 729 O O . THR A 1 97 ? 12.097 7.071 -12.092 1.00 78.19 97 THR A O 1
ATOM 732 N N . GLU A 1 98 ? 13.625 7.778 -10.619 1.00 78.38 98 GLU A N 1
ATOM 733 C CA . GLU A 1 98 ? 13.498 9.214 -10.922 1.00 78.38 98 GLU A CA 1
ATOM 734 C C . GLU A 1 98 ? 14.003 9.592 -12.341 1.00 78.38 98 GLU A C 1
ATOM 736 O O . GLU A 1 98 ? 14.352 10.743 -12.616 1.00 78.38 98 GLU A O 1
ATOM 741 N N . ASP A 1 99 ? 14.102 8.621 -13.254 1.00 80.56 99 ASP A N 1
ATOM 742 C CA . ASP A 1 99 ? 14.486 8.823 -14.642 1.00 80.56 99 ASP A CA 1
ATOM 743 C C . ASP A 1 99 ? 13.311 9.398 -15.445 1.00 80.56 99 ASP A C 1
ATOM 745 O O . ASP A 1 99 ? 12.423 8.686 -15.924 1.00 80.56 99 ASP A O 1
ATOM 749 N N . ALA A 1 100 ? 13.364 10.714 -15.653 1.00 77.12 100 ALA A N 1
ATOM 750 C CA . ALA A 1 100 ? 12.390 11.477 -16.429 1.00 77.12 100 ALA A CA 1
ATOM 751 C C . ALA A 1 100 ? 12.283 11.065 -17.915 1.00 77.12 100 ALA A C 1
ATOM 753 O O . ALA A 1 100 ? 11.450 11.615 -18.638 1.00 77.12 100 ALA A O 1
ATOM 754 N N . SER A 1 101 ? 13.126 10.146 -18.404 1.00 83.38 101 SER A N 1
ATOM 755 C CA . SER A 1 101 ? 13.032 9.590 -19.758 1.00 83.38 101 SER A CA 1
ATOM 756 C C . SER A 1 101 ? 12.055 8.413 -19.884 1.00 83.38 101 SER A C 1
ATOM 758 O O . SER A 1 101 ? 11.772 7.980 -21.004 1.00 83.38 101 SER A O 1
ATOM 760 N N . SER A 1 102 ? 11.498 7.930 -18.768 1.00 82.31 102 SER A N 1
ATOM 761 C CA . SER A 1 102 ? 10.509 6.849 -18.726 1.00 82.31 102 SER A CA 1
ATOM 762 C C . SER A 1 102 ? 9.226 7.266 -18.000 1.00 82.31 102 SER A C 1
ATOM 764 O O . SER A 1 102 ? 9.212 8.216 -17.219 1.00 82.31 102 SER A O 1
ATOM 766 N N . HIS A 1 103 ? 8.118 6.584 -18.296 1.00 83.50 103 HIS A N 1
ATOM 767 C CA . HIS A 1 103 ? 6.891 6.730 -17.514 1.00 83.50 103 HIS A CA 1
ATOM 768 C C . HIS A 1 103 ? 6.993 5.919 -16.218 1.00 83.50 103 HIS A C 1
ATOM 770 O O . HIS A 1 103 ? 7.600 4.849 -16.219 1.00 83.50 103 HIS A O 1
ATOM 776 N N . SER A 1 104 ? 6.343 6.399 -15.156 1.00 84.12 104 SER A N 1
ATOM 777 C CA . SER A 1 104 ? 6.241 5.683 -13.880 1.00 84.12 104 SER A CA 1
ATOM 778 C C . SER A 1 104 ? 5.588 4.310 -14.039 1.00 84.12 104 SER A C 1
ATOM 780 O O . SER A 1 104 ? 4.745 4.097 -14.921 1.00 84.12 104 SER A O 1
ATOM 782 N N . SER A 1 105 ? 5.953 3.388 -13.151 1.00 87.06 105 SER A N 1
ATOM 783 C CA . SER A 1 105 ? 5.356 2.054 -13.123 1.00 87.06 105 SER A CA 1
ATOM 784 C C . SER A 1 105 ? 3.933 2.102 -12.572 1.00 87.06 105 SER A C 1
ATOM 786 O O . SER A 1 105 ? 3.580 2.947 -11.749 1.00 87.06 105 SER A O 1
ATOM 788 N N . ILE A 1 106 ? 3.091 1.161 -13.001 1.00 86.31 106 ILE A N 1
ATOM 789 C CA . ILE A 1 106 ? 1.789 0.964 -12.361 1.00 86.31 106 ILE A CA 1
ATOM 790 C C . ILE A 1 106 ? 2.036 0.273 -11.021 1.00 86.31 106 ILE A C 1
ATOM 792 O O . ILE A 1 106 ? 2.544 -0.845 -10.988 1.00 86.31 106 ILE A O 1
ATOM 796 N N . LEU A 1 107 ? 1.665 0.937 -9.927 1.00 85.50 107 LEU A N 1
ATOM 797 C CA . LEU A 1 107 ? 1.828 0.409 -8.568 1.00 85.50 107 LEU A CA 1
ATOM 798 C C . LEU A 1 107 ? 0.586 -0.298 -8.045 1.00 85.50 107 LEU A C 1
ATOM 800 O O . LEU A 1 107 ? 0.706 -1.123 -7.144 1.00 85.50 107 LEU A O 1
ATOM 804 N N . GLY A 1 108 ? -0.585 -0.017 -8.615 1.00 86.94 108 GLY A N 1
ATOM 805 C CA . GLY A 1 108 ? -1.844 -0.615 -8.198 1.00 86.94 108 GLY A CA 1
ATOM 806 C C . GLY A 1 108 ? -3.061 0.039 -8.837 1.00 86.94 108 GLY A C 1
ATOM 807 O O . GLY A 1 108 ? -2.940 0.868 -9.743 1.00 86.94 108 GLY A O 1
ATOM 808 N N . TRP A 1 109 ? -4.229 -0.329 -8.321 1.00 84.69 109 TRP A N 1
ATOM 809 C CA . TRP A 1 109 ? -5.535 0.174 -8.733 1.00 84.69 109 TRP A CA 1
ATOM 810 C C . TRP A 1 109 ? -6.337 0.579 -7.502 1.00 84.69 109 TRP A C 1
ATOM 812 O O . TRP A 1 109 ? -6.371 -0.163 -6.523 1.00 84.69 109 TRP A O 1
ATOM 822 N N . ALA A 1 110 ? -6.977 1.743 -7.573 1.00 84.44 110 ALA A N 1
ATOM 823 C CA . ALA A 1 110 ? -7.897 2.236 -6.555 1.00 84.44 110 ALA A CA 1
ATOM 824 C C . ALA A 1 110 ? -9.349 2.110 -7.033 1.00 84.44 110 ALA A C 1
ATOM 826 O O . ALA A 1 110 ? -9.589 2.035 -8.244 1.00 84.44 110 ALA A O 1
ATOM 827 N N . TYR A 1 111 ? -10.290 2.108 -6.092 1.00 74.62 111 TYR A N 1
ATOM 828 C CA . TYR A 1 111 ? -11.730 2.078 -6.359 1.00 74.62 111 TYR A CA 1
ATOM 829 C C . TYR A 1 111 ? -12.498 3.124 -5.550 1.00 74.62 111 TYR A C 1
ATOM 831 O O . TYR A 1 111 ? -12.011 3.527 -4.470 1.00 74.62 111 TYR A O 1
#